Protein AF-L7RLJ6-F1 (afdb_monomer_lite)

Secondary structure (DSSP, 8-state):
-EEEEEEEETTEEEEEEEEEEE---SSSEEEEEEEEEE-TTS-EEEEEEEEEEEEETTEEEEEEEEEEEEE-TTS-EEEEEEEEEEEEEETTT--EEEEEEEEEE-TTS-EEEEEEEEEEEEETTEEEEEEEEEEESTTSSS-EEEEEEEEEEETTEEEEEEE-

Foldseek 3Di:
DWDWDWDADPNWIKTKIKDKDWDDDPAATWIKIKIKIQGSQRKIKIKMKIKGWDADPQFIWIKIKMKIWIAHVVGQIKMKIKIKTKPGQRPVVRFIWMKMWIWTAGSVRWIKIKIKIWGWQDDPPFIKIKIKIWIDIPVDPDIDIKIKIFNGDDPVDTDIDIDD

pLDDT: mean 91.15, std 8.95, range [60.72, 98.62]

Organism: Anopheles gambiae (NCBI:txid7165)

Sequence (164 aa):
FDSKNKVEVFSEKYELNVQSQGNPKPVDGKFNVKVSLLLPTGRQFGGEFQRDASTKDEKRSGKMAASVYDKQPGGKKRSVEWAGELKDMDVKTKFFDAVHNVKYSDLEGKDVVLDVTLKHAPAGSYKSAAGSLKVSGSLLPQVTELSVVVDEYCEHHAKYHVNG

Structure (mmCIF, N/CA/C/O backbone):
data_AF-L7RLJ6-F1
#
_entry.id   AF-L7RLJ6-F1
#
loop_
_atom_site.group_PDB
_atom_site.id
_atom_site.type_symbol
_atom_site.label_atom_id
_atom_site.label_alt_id
_atom_site.label_comp_id
_atom_site.label_asym_id
_atom_site.label_entity_id
_atom_site.label_seq_id
_atom_site.pdbx_PDB_ins_code
_atom_site.Cartn_x
_atom_site.Cartn_y
_atom_site.Cartn_z
_atom_site.occupancy
_atom_site.B_iso_or_equiv
_atom_site.auth_seq_id
_atom_site.auth_comp_id
_atom_site.auth_asym_id
_atom_site.auth_atom_id
_atom_site.pdbx_PDB_model_num
ATOM 1 N N . PHE A 1 1 ? 10.220 10.087 17.814 1.00 65.69 1 PHE A N 1
ATOM 2 C CA . PHE A 1 1 ? 9.312 11.004 18.524 1.00 65.69 1 PHE A CA 1
ATOM 3 C C . PHE A 1 1 ? 8.115 10.192 18.986 1.00 65.69 1 PHE A C 1
ATOM 5 O O . PHE A 1 1 ? 7.600 9.402 18.207 1.00 65.69 1 PHE A O 1
ATOM 12 N N . ASP A 1 2 ? 7.724 10.322 20.247 1.00 66.69 2 ASP A N 1
ATOM 13 C CA . ASP A 1 2 ? 6.543 9.662 20.810 1.00 66.69 2 ASP A CA 1
ATOM 14 C C . ASP A 1 2 ? 5.711 10.747 21.490 1.00 66.69 2 ASP A C 1
ATOM 16 O O . ASP A 1 2 ? 6.251 11.560 22.242 1.00 66.69 2 ASP A O 1
ATOM 20 N N . SER A 1 3 ? 4.421 10.796 21.180 1.00 74.75 3 SER A N 1
ATOM 21 C CA . SER A 1 3 ? 3.477 11.724 21.786 1.00 74.75 3 SER A CA 1
ATOM 22 C C . SER A 1 3 ? 2.247 10.970 22.261 1.00 74.75 3 SER A C 1
ATOM 24 O O . SER A 1 3 ? 1.686 10.137 21.544 1.00 74.75 3 SER A O 1
ATOM 26 N N . LYS A 1 4 ? 1.823 11.303 23.478 1.00 68.75 4 LYS A N 1
ATOM 27 C CA . LYS A 1 4 ? 0.603 10.806 24.108 1.00 68.75 4 LYS A CA 1
ATOM 28 C C . LYS A 1 4 ? -0.209 12.012 24.544 1.00 68.75 4 LYS A C 1
ATOM 30 O O . LYS A 1 4 ? 0.060 12.592 25.593 1.00 68.75 4 LYS A O 1
ATOM 35 N N . ASN A 1 5 ? -1.157 12.420 23.712 1.00 73.56 5 ASN A N 1
ATOM 36 C CA . ASN A 1 5 ? -1.977 13.596 23.959 1.00 73.56 5 ASN A CA 1
ATOM 37 C C . ASN A 1 5 ? -3.363 13.147 24.423 1.00 73.56 5 ASN A C 1
ATOM 39 O O . ASN A 1 5 ? -4.052 12.405 23.722 1.00 73.56 5 ASN A O 1
ATOM 43 N N . LYS A 1 6 ? -3.774 13.603 25.607 1.00 71.00 6 LYS A N 1
ATOM 44 C CA . LYS A 1 6 ? -5.150 13.468 26.091 1.00 71.00 6 LYS A CA 1
ATOM 45 C C . LYS A 1 6 ? -5.825 14.822 25.952 1.00 71.00 6 LYS A C 1
ATOM 47 O O . LYS A 1 6 ? -5.297 15.810 26.454 1.00 71.00 6 LYS A O 1
ATOM 52 N N . VAL A 1 7 ? -6.954 14.866 25.256 1.00 73.94 7 VAL A N 1
ATOM 53 C CA . VAL A 1 7 ? -7.732 16.092 25.053 1.00 73.94 7 VAL A CA 1
ATOM 54 C C . VAL A 1 7 ? -9.114 15.870 25.649 1.00 73.94 7 VAL A C 1
ATOM 56 O O . VAL A 1 7 ? -9.752 14.855 25.374 1.00 73.94 7 VAL A O 1
ATOM 59 N N . GLU A 1 8 ? -9.558 16.805 26.486 1.00 60.81 8 GLU A N 1
ATOM 60 C CA . GLU A 1 8 ? -10.894 16.796 27.079 1.00 60.81 8 GLU A CA 1
ATOM 61 C C . GLU A 1 8 ? -11.730 17.915 26.453 1.00 60.81 8 GLU A C 1
ATOM 63 O O . GLU A 1 8 ? -11.335 19.080 26.483 1.00 60.81 8 GLU A O 1
ATOM 68 N N . VAL A 1 9 ? -12.867 17.559 25.854 1.00 62.78 9 VAL A N 1
ATOM 69 C CA . VAL A 1 9 ? -13.813 18.501 25.236 1.00 62.78 9 VAL A CA 1
ATOM 70 C C . VAL A 1 9 ? -15.198 18.175 25.785 1.00 62.78 9 VAL A C 1
ATOM 72 O O . VAL A 1 9 ? -15.647 17.045 25.649 1.00 62.78 9 VAL A O 1
ATOM 75 N N . PHE A 1 10 ? -15.865 19.127 26.446 1.00 60.72 10 PHE A N 1
ATOM 76 C CA . PHE A 1 10 ? -17.187 18.924 27.071 1.00 60.72 10 PHE A CA 1
ATOM 77 C C . PHE A 1 10 ? -17.278 17.683 27.994 1.00 60.72 10 PHE A C 1
ATOM 79 O O . PHE A 1 10 ? -18.251 16.939 27.942 1.00 60.72 10 PHE A O 1
ATOM 86 N N . SER A 1 11 ? -16.256 17.452 28.832 1.00 70.44 11 SER A N 1
ATOM 87 C CA . SER A 1 11 ? -16.126 16.285 29.735 1.00 70.44 11 SER A CA 1
ATOM 88 C C . SER A 1 11 ? -15.918 14.925 29.052 1.00 70.44 11 SER A C 1
ATOM 90 O O . SER A 1 11 ? -15.799 13.899 29.726 1.00 70.44 11 SER A O 1
ATOM 92 N N . GLU A 1 12 ? -15.808 14.898 27.724 1.00 73.25 12 GLU A N 1
ATOM 93 C CA . GLU A 1 12 ? -15.449 13.711 26.960 1.00 73.25 12 GLU A CA 1
ATOM 94 C C . GLU A 1 12 ? -13.932 13.614 26.761 1.00 73.25 12 GLU A C 1
ATOM 96 O O . GLU A 1 12 ? -13.275 14.583 26.374 1.00 73.25 12 GLU A O 1
ATOM 101 N N . LYS A 1 13 ? -13.367 12.424 27.006 1.00 79.56 13 LYS A N 1
ATOM 102 C CA . LYS A 1 13 ? -11.922 12.165 26.931 1.00 79.56 13 LYS A CA 1
ATOM 103 C C . LYS A 1 13 ? -11.544 11.500 25.613 1.00 79.56 13 LYS A C 1
ATOM 105 O O . LYS A 1 13 ? -11.976 10.386 25.327 1.00 79.56 13 LYS A O 1
ATOM 110 N N . TYR A 1 14 ? -10.675 12.165 24.866 1.00 84.06 14 TYR A N 1
ATOM 111 C CA . TYR A 1 14 ? -10.084 11.678 23.627 1.00 84.06 14 TYR A CA 1
ATOM 112 C C . TYR A 1 14 ? -8.607 11.365 23.870 1.00 84.06 14 TYR A C 1
ATOM 114 O O . TYR A 1 14 ? -7.892 12.166 24.480 1.00 84.06 14 TYR A O 1
ATOM 122 N N . GLU A 1 15 ? -8.128 10.221 23.378 1.00 86.62 15 GLU A N 1
ATOM 123 C CA . GLU A 1 15 ? -6.701 9.878 23.438 1.00 86.62 15 GLU A CA 1
ATOM 124 C C . GLU A 1 15 ? -6.123 9.788 22.027 1.00 86.62 15 GLU A C 1
ATOM 126 O O . GLU A 1 15 ? -6.496 8.911 21.248 1.00 86.62 15 GLU A O 1
ATOM 131 N N . LEU A 1 16 ? -5.206 10.701 21.704 1.00 89.19 16 LEU A N 1
ATOM 132 C CA . LEU A 1 16 ? -4.472 10.735 20.445 1.00 89.19 16 LEU A CA 1
ATOM 133 C C . LEU A 1 16 ? -3.005 10.397 20.713 1.00 89.19 16 LEU A C 1
ATOM 135 O O . LEU A 1 16 ? -2.297 11.151 21.383 1.00 89.19 16 LEU A O 1
ATOM 139 N N . ASN A 1 17 ? -2.531 9.295 20.138 1.00 85.62 17 ASN A N 1
ATOM 140 C CA . ASN A 1 17 ? -1.123 8.914 20.206 1.00 85.62 17 ASN A CA 1
ATOM 141 C C . ASN A 1 17 ? -0.506 8.929 18.812 1.00 85.62 17 ASN A C 1
ATOM 143 O O . ASN A 1 17 ? -1.055 8.331 17.882 1.00 85.62 17 ASN A O 1
ATOM 147 N N . VAL A 1 18 ? 0.650 9.576 18.691 1.00 88.94 18 VAL A N 1
ATOM 148 C CA . VAL A 1 18 ? 1.454 9.593 17.466 1.00 88.94 18 VAL A CA 1
ATOM 149 C C . VAL A 1 18 ? 2.865 9.152 17.814 1.00 88.94 18 VAL A C 1
ATOM 151 O O . VAL A 1 18 ? 3.526 9.777 18.644 1.00 88.94 18 VAL A O 1
ATOM 154 N N . GLN A 1 19 ? 3.325 8.094 17.156 1.00 89.19 19 GLN A N 1
ATOM 155 C CA . GLN A 1 19 ? 4.679 7.566 17.271 1.00 89.19 19 GLN A CA 1
ATOM 156 C C . GLN A 1 19 ? 5.362 7.652 15.916 1.00 89.19 19 GLN A C 1
ATOM 158 O O . GLN A 1 19 ? 4.790 7.266 14.901 1.00 89.19 19 GLN A O 1
ATOM 163 N N . SER A 1 20 ? 6.595 8.141 15.891 1.00 87.56 20 SER A N 1
ATOM 164 C CA . SER A 1 20 ? 7.413 8.154 14.686 1.00 87.56 20 SER A CA 1
ATOM 165 C C . SER A 1 20 ? 8.858 7.775 14.976 1.00 87.56 20 SER A C 1
ATOM 167 O O . SER A 1 20 ? 9.449 8.163 15.991 1.00 87.56 20 SER A O 1
ATOM 169 N N . GLN A 1 21 ? 9.443 7.015 14.059 1.00 89.12 21 GLN A N 1
ATOM 170 C CA . GLN A 1 21 ? 10.826 6.563 14.123 1.00 89.12 21 GLN A CA 1
ATOM 171 C C . GLN A 1 21 ? 11.441 6.584 12.726 1.00 89.12 21 GLN A C 1
ATOM 173 O O . GLN A 1 21 ? 10.762 6.340 11.730 1.00 89.12 21 GLN A O 1
ATOM 178 N N . GLY A 1 22 ? 12.745 6.835 12.660 1.00 85.06 22 GLY A N 1
ATOM 179 C CA . GLY A 1 22 ? 13.527 6.728 11.436 1.00 85.06 22 GLY A CA 1
ATOM 180 C C . GLY A 1 22 ? 14.289 8.002 11.114 1.00 85.06 22 GLY A C 1
ATOM 181 O O . GLY A 1 22 ? 14.377 8.919 11.929 1.00 85.06 22 GLY A O 1
ATOM 182 N N . ASN A 1 23 ? 14.850 8.030 9.912 1.00 80.31 23 ASN A N 1
ATOM 183 C CA . ASN A 1 23 ? 15.605 9.153 9.379 1.00 80.31 23 ASN A CA 1
ATOM 184 C C . ASN A 1 23 ? 14.968 9.567 8.045 1.00 80.31 23 ASN A C 1
ATOM 186 O O . ASN A 1 23 ? 15.413 9.104 6.987 1.00 80.31 23 ASN A O 1
ATOM 190 N N . PRO A 1 24 ? 13.874 10.348 8.082 1.00 75.25 24 PRO A N 1
ATOM 191 C CA . PRO A 1 24 ? 13.189 10.760 6.872 1.00 75.25 24 PRO A CA 1
ATOM 192 C C . PRO A 1 24 ? 14.092 11.715 6.087 1.00 75.25 24 PRO A C 1
ATOM 194 O O . PRO A 1 24 ? 14.351 12.833 6.526 1.00 75.25 24 PRO A O 1
ATOM 197 N N . LYS A 1 25 ? 14.555 11.295 4.906 1.00 82.62 25 LYS A N 1
ATOM 198 C CA . LYS A 1 25 ? 15.034 12.231 3.884 1.00 82.62 25 LYS A CA 1
ATOM 199 C C . LYS A 1 25 ? 13.923 12.402 2.839 1.00 82.62 25 LYS A C 1
ATOM 201 O O . LYS A 1 25 ? 13.078 11.516 2.684 1.00 82.62 25 LYS A O 1
ATOM 206 N N . PRO A 1 26 ? 13.879 13.528 2.105 1.00 77.00 26 PRO A N 1
ATOM 207 C CA . PRO A 1 26 ? 12.826 13.756 1.114 1.00 77.00 26 PRO A CA 1
ATOM 208 C C . PRO A 1 26 ? 12.729 12.613 0.082 1.00 77.00 26 PRO A C 1
ATOM 210 O O . PRO A 1 26 ? 11.654 12.054 -0.156 1.00 77.00 26 PRO A O 1
ATOM 213 N N . VAL A 1 27 ? 13.874 12.184 -0.460 1.00 79.06 27 VAL A N 1
ATOM 214 C CA . VAL A 1 27 ? 13.956 11.177 -1.538 1.00 79.06 27 VAL A CA 1
ATOM 215 C C . VAL A 1 27 ? 14.299 9.771 -1.030 1.00 79.06 27 VAL A C 1
ATOM 217 O O . VAL A 1 27 ? 13.683 8.798 -1.474 1.00 79.06 27 VAL A O 1
ATOM 220 N N . ASP A 1 28 ? 15.170 9.672 -0.029 1.00 88.25 28 ASP A N 1
ATOM 221 C CA . ASP A 1 28 ? 15.660 8.404 0.523 1.00 88.25 28 ASP A CA 1
ATOM 222 C C . ASP A 1 28 ? 15.304 8.236 2.005 1.00 88.25 28 ASP A C 1
ATOM 224 O O . ASP A 1 28 ? 14.827 9.149 2.676 1.00 88.25 28 ASP A O 1
ATOM 228 N N . GLY A 1 29 ? 15.603 7.062 2.544 1.00 89.06 29 GLY A N 1
ATOM 229 C CA . GLY A 1 29 ? 15.587 6.798 3.970 1.00 89.06 29 GLY A CA 1
ATOM 230 C C . GLY A 1 29 ? 14.433 5.921 4.416 1.00 89.06 29 GLY A C 1
ATOM 231 O O . GLY A 1 29 ? 13.537 5.552 3.652 1.00 89.06 29 GLY A O 1
ATOM 232 N N . LYS A 1 30 ? 14.505 5.583 5.702 1.00 93.06 30 LYS A N 1
ATOM 233 C CA . LYS A 1 30 ? 13.541 4.730 6.382 1.00 93.06 30 LYS A CA 1
ATOM 234 C C . LYS A 1 30 ? 12.758 5.557 7.372 1.00 93.06 30 LYS A C 1
ATOM 236 O O . LYS A 1 30 ? 13.365 6.263 8.182 1.00 93.06 30 LYS A O 1
ATOM 241 N N . PHE A 1 31 ? 11.440 5.451 7.337 1.00 93.00 31 PHE A N 1
ATOM 242 C CA . PHE A 1 31 ? 10.602 6.034 8.368 1.00 93.00 31 PHE A CA 1
ATOM 243 C C . PHE A 1 31 ? 9.359 5.192 8.628 1.00 93.00 31 PHE A C 1
ATOM 245 O O . PHE A 1 31 ? 8.817 4.556 7.727 1.00 93.00 31 PHE A O 1
ATOM 252 N N . ASN A 1 32 ? 8.924 5.203 9.881 1.00 94.00 32 ASN A N 1
ATOM 253 C CA . ASN A 1 32 ? 7.706 4.578 10.365 1.00 94.00 32 ASN A CA 1
ATOM 254 C C . ASN A 1 32 ? 6.911 5.632 11.145 1.00 94.00 32 ASN A C 1
ATOM 256 O O . ASN A 1 32 ? 7.490 6.373 11.945 1.00 94.00 32 ASN A O 1
ATOM 260 N N . VAL A 1 33 ? 5.607 5.711 10.893 1.00 94.06 33 VAL A N 1
ATOM 261 C CA . VAL A 1 33 ? 4.660 6.546 11.632 1.00 94.06 33 VAL A CA 1
ATOM 262 C C . VAL A 1 33 ? 3.463 5.696 12.027 1.00 94.06 33 VAL A C 1
ATOM 264 O O . VAL A 1 33 ? 2.858 5.052 11.178 1.00 94.06 33 VAL A O 1
ATOM 267 N N . LYS A 1 34 ? 3.080 5.748 13.300 1.00 95.44 34 LYS A N 1
ATOM 268 C CA . LYS A 1 34 ? 1.855 5.156 13.840 1.00 95.44 34 LYS A CA 1
ATOM 269 C C . LYS A 1 34 ? 0.989 6.247 14.442 1.00 95.44 34 LYS A C 1
ATOM 271 O O . LYS A 1 34 ? 1.482 7.093 15.187 1.00 95.44 34 LYS A O 1
ATOM 276 N N . VAL A 1 35 ? -0.303 6.201 14.151 1.00 94.19 35 VAL A N 1
ATOM 277 C CA . VAL A 1 35 ? -1.312 7.100 14.715 1.00 94.19 35 VAL A CA 1
ATOM 278 C C . VAL A 1 35 ? -2.425 6.256 15.315 1.00 94.19 35 VAL A C 1
ATOM 280 O O . VAL A 1 35 ? -2.849 5.265 14.724 1.00 94.19 35 VAL A O 1
ATOM 283 N N . SER A 1 36 ? -2.913 6.642 16.488 1.00 94.44 36 SER A N 1
ATOM 284 C CA . SER A 1 36 ? -4.100 6.039 17.092 1.00 94.44 36 SER A CA 1
ATOM 285 C C . SER A 1 36 ? -4.961 7.095 17.766 1.00 94.44 36 SER A C 1
ATOM 287 O O . SER A 1 36 ? -4.434 7.987 18.427 1.00 94.44 36 SER A O 1
ATOM 289 N N . LEU A 1 37 ? -6.272 6.971 17.593 1.00 93.94 37 LEU A N 1
ATOM 290 C CA . LEU A 1 37 ? -7.297 7.803 18.204 1.00 93.94 37 LEU A CA 1
ATOM 291 C C . LEU A 1 37 ? -8.292 6.892 18.924 1.00 93.94 37 LEU A C 1
ATOM 293 O O . LEU A 1 37 ? -8.927 6.050 18.288 1.00 93.94 37 LEU A O 1
ATOM 297 N N . LEU A 1 38 ? -8.446 7.074 20.231 1.00 94.56 38 LEU A N 1
ATOM 298 C CA . LEU A 1 38 ? -9.494 6.448 21.030 1.00 94.56 38 LEU A CA 1
ATOM 299 C C . LEU A 1 38 ? -10.588 7.477 21.317 1.00 94.56 38 LEU A C 1
ATOM 301 O O . LEU A 1 38 ? -10.312 8.541 21.876 1.00 94.56 38 LEU A O 1
ATOM 305 N N . LEU A 1 39 ? -11.818 7.146 20.924 1.00 93.25 39 LEU A N 1
ATOM 306 C CA . LEU A 1 39 ? -13.001 7.946 21.215 1.00 93.25 39 LEU A CA 1
ATOM 307 C C . LEU A 1 39 ? -13.596 7.584 22.588 1.00 93.25 39 LEU A C 1
ATOM 309 O O . LEU A 1 39 ? -13.478 6.430 23.012 1.00 93.25 39 LEU A O 1
ATOM 313 N N . PRO A 1 40 ? -14.344 8.506 23.223 1.00 90.06 40 PRO A N 1
ATOM 314 C CA . PRO A 1 40 ? -15.071 8.251 24.473 1.00 90.06 40 PRO A CA 1
ATOM 315 C C . PRO A 1 40 ? -16.014 7.042 24.407 1.00 90.06 40 PRO A C 1
ATOM 317 O O . PRO A 1 40 ? -16.239 6.358 25.400 1.00 90.06 40 PRO A O 1
ATOM 320 N N . THR A 1 41 ? -16.536 6.742 23.215 1.00 92.44 41 THR A N 1
ATOM 321 C CA . THR A 1 41 ? -17.418 5.596 22.954 1.00 92.44 41 THR A CA 1
ATOM 322 C C . THR A 1 41 ? -16.709 4.239 23.029 1.00 92.44 41 THR A C 1
ATOM 324 O O . THR A 1 41 ? -17.359 3.204 22.907 1.00 92.44 41 THR A O 1
ATOM 327 N N . GLY A 1 42 ? -15.379 4.215 23.176 1.00 92.31 42 GLY A N 1
ATOM 328 C CA . GLY A 1 42 ? -14.554 3.007 23.103 1.00 92.31 42 GLY A CA 1
ATOM 329 C C . GLY A 1 42 ? -14.199 2.581 21.674 1.00 92.31 42 GLY A C 1
ATOM 330 O O . GLY A 1 42 ? -13.486 1.596 21.484 1.00 92.31 42 GLY A O 1
ATOM 331 N N . ARG A 1 43 ? -14.670 3.317 20.657 1.00 96.56 43 ARG A N 1
ATOM 332 C CA . ARG A 1 43 ? -14.270 3.123 19.259 1.00 96.56 43 ARG A CA 1
ATOM 333 C C . ARG A 1 43 ? -12.842 3.623 19.056 1.00 96.56 43 ARG A C 1
ATOM 335 O O . ARG A 1 43 ? -12.490 4.701 19.529 1.00 96.56 43 ARG A O 1
ATOM 342 N N . GLN A 1 44 ? -12.037 2.865 18.323 1.00 97.00 44 GLN A N 1
ATOM 343 C CA . GLN A 1 44 ? -10.633 3.177 18.086 1.00 97.00 44 GLN A CA 1
ATOM 344 C C . GLN A 1 44 ? -10.338 3.242 16.590 1.00 97.00 44 GLN A C 1
ATOM 346 O O . GLN A 1 44 ? -10.643 2.314 15.844 1.00 97.00 44 GLN A O 1
ATOM 351 N N . PHE A 1 45 ? -9.673 4.309 16.171 1.00 97.56 45 PHE A N 1
ATOM 352 C CA . PHE A 1 45 ? -9.087 4.433 14.845 1.00 97.56 45 PHE A CA 1
ATOM 353 C C . PHE A 1 45 ? -7.578 4.372 14.957 1.00 97.56 45 PHE A C 1
ATOM 355 O O . PHE A 1 45 ? -6.990 4.799 15.952 1.00 97.56 45 PHE A O 1
ATOM 362 N N . GLY A 1 46 ? -6.929 3.897 13.911 1.00 97.31 46 GLY A N 1
ATOM 363 C CA . GLY A 1 46 ? -5.498 4.067 13.818 1.00 97.31 46 GLY A CA 1
ATOM 364 C C . GLY A 1 46 ? -4.969 3.715 12.457 1.00 97.31 46 GLY A C 1
ATOM 365 O O . GLY A 1 46 ? -5.690 3.233 11.586 1.00 97.31 46 GLY A O 1
ATOM 366 N N . GLY A 1 47 ? -3.687 3.970 12.297 1.00 97.75 47 GLY A N 1
ATOM 367 C CA . GLY A 1 47 ? -2.976 3.613 11.099 1.00 97.75 47 GLY A CA 1
ATOM 368 C C . GLY A 1 47 ? -1.485 3.571 11.330 1.00 97.75 47 GLY A C 1
ATOM 369 O O . GLY A 1 47 ? -0.960 4.116 12.302 1.00 97.75 47 GLY A O 1
ATOM 370 N N . GLU A 1 48 ? -0.818 2.894 10.418 1.00 97.81 48 GLU A N 1
ATOM 371 C CA . GLU A 1 48 ? 0.623 2.781 10.375 1.00 97.81 48 GLU A CA 1
ATOM 372 C C . GLU A 1 48 ? 1.080 3.027 8.949 1.00 97.81 48 GLU A C 1
ATOM 374 O O . GLU A 1 48 ? 0.476 2.527 8.007 1.00 97.81 48 GLU A O 1
ATOM 379 N N . PHE A 1 49 ? 2.151 3.785 8.795 1.00 96.81 49 PHE A N 1
ATOM 380 C CA . PHE A 1 49 ? 2.827 3.985 7.533 1.00 96.81 49 PHE A CA 1
ATOM 381 C C . PHE A 1 49 ? 4.305 3.664 7.712 1.00 96.81 49 PHE A C 1
ATOM 383 O O . PHE A 1 49 ? 4.944 4.138 8.650 1.00 96.81 49 PHE A O 1
ATOM 390 N N . GLN A 1 50 ? 4.858 2.893 6.787 1.00 96.56 50 GLN A N 1
ATOM 391 C CA . GLN A 1 50 ? 6.267 2.553 6.705 1.00 96.56 50 GLN A CA 1
ATOM 392 C C . GLN A 1 50 ? 6.782 2.849 5.303 1.00 96.56 50 GLN A C 1
ATOM 394 O O . GLN A 1 50 ? 6.129 2.543 4.308 1.00 96.56 50 GLN A O 1
ATOM 399 N N . ARG A 1 51 ? 7.990 3.396 5.221 1.00 95.00 51 ARG A N 1
ATOM 400 C CA . ARG A 1 51 ? 8.737 3.546 3.974 1.00 95.00 51 ARG A CA 1
ATOM 401 C C . ARG A 1 51 ? 10.190 3.191 4.208 1.00 95.00 51 ARG A C 1
ATOM 403 O O . ARG A 1 51 ? 10.770 3.600 5.208 1.00 95.00 51 ARG A O 1
ATOM 410 N N . ASP A 1 52 ? 10.771 2.519 3.230 1.00 95.56 52 ASP A N 1
ATOM 411 C CA . ASP A 1 52 ? 12.200 2.301 3.054 1.00 95.56 52 ASP A CA 1
ATOM 412 C C . ASP A 1 52 ? 12.529 2.608 1.592 1.00 95.56 52 ASP A C 1
ATOM 414 O O . ASP A 1 52 ? 12.038 1.925 0.699 1.00 95.56 52 ASP A O 1
ATOM 418 N N . ALA A 1 53 ? 13.271 3.679 1.324 1.00 94.75 53 ALA A N 1
ATOM 419 C CA . ALA A 1 53 ? 13.622 4.082 -0.035 1.00 94.75 53 ALA A CA 1
ATOM 420 C C . ALA A 1 53 ? 15.117 4.361 -0.161 1.00 94.75 53 ALA A C 1
ATOM 422 O O . ALA A 1 53 ? 15.737 4.925 0.745 1.00 94.75 53 ALA A O 1
ATOM 423 N N . SER A 1 54 ? 15.679 4.014 -1.310 1.00 94.19 54 SER A N 1
ATOM 424 C CA . SER A 1 54 ? 17.072 4.270 -1.639 1.00 94.19 54 SER A CA 1
ATOM 425 C C . SER A 1 54 ? 17.237 4.629 -3.108 1.00 94.19 54 SER A C 1
ATOM 427 O O . SER A 1 54 ? 16.483 4.184 -3.977 1.00 94.19 54 SER A O 1
ATOM 429 N N . THR A 1 55 ? 18.266 5.423 -3.371 1.00 93.81 55 THR A N 1
ATOM 430 C CA . THR A 1 55 ? 18.707 5.766 -4.716 1.00 93.81 55 THR A CA 1
ATOM 431 C C . THR A 1 55 ? 20.143 5.286 -4.889 1.00 93.81 55 THR A C 1
ATOM 433 O O . THR A 1 55 ? 21.004 5.581 -4.057 1.00 93.81 55 THR A O 1
ATOM 436 N N . LYS A 1 56 ? 20.410 4.532 -5.955 1.00 92.50 56 LYS A N 1
ATOM 437 C CA . LYS A 1 56 ? 21.746 4.053 -6.323 1.00 92.50 56 LYS A CA 1
ATOM 438 C C . LYS A 1 56 ? 21.888 4.100 -7.841 1.00 92.50 56 LYS A C 1
ATOM 440 O O . LYS A 1 56 ? 20.983 3.667 -8.540 1.00 92.50 56 LYS A O 1
ATOM 445 N N . ASP A 1 57 ? 23.005 4.626 -8.338 1.00 90.88 57 ASP A N 1
ATOM 446 C CA . ASP A 1 57 ? 23.304 4.697 -9.777 1.00 90.88 57 ASP A CA 1
ATOM 447 C C . ASP A 1 57 ? 22.165 5.351 -10.593 1.00 90.88 57 ASP A C 1
ATOM 449 O O . ASP A 1 57 ? 21.738 4.832 -11.619 1.00 90.88 57 ASP A O 1
ATOM 453 N N . GLU A 1 58 ? 21.624 6.469 -10.086 1.00 88.25 58 GLU A N 1
ATOM 454 C CA . GLU A 1 58 ? 20.453 7.195 -10.626 1.00 88.25 58 GLU A CA 1
ATOM 455 C C . GLU A 1 58 ? 19.126 6.407 -10.656 1.00 88.25 58 GLU A C 1
ATOM 457 O O . GLU A 1 58 ? 18.110 6.926 -11.123 1.00 88.25 58 GLU A O 1
ATOM 462 N N . LYS A 1 59 ? 19.097 5.189 -10.108 1.00 93.69 59 LYS A N 1
ATOM 463 C CA . LYS A 1 59 ? 17.902 4.350 -10.014 1.00 93.69 59 LYS A CA 1
ATOM 464 C C . LYS A 1 59 ? 17.336 4.347 -8.608 1.00 93.69 59 LYS A C 1
ATOM 466 O O . LYS A 1 59 ? 18.072 4.296 -7.621 1.00 93.69 59 LYS A O 1
ATOM 471 N N . ARG A 1 60 ? 16.010 4.381 -8.516 1.00 94.19 60 ARG A N 1
ATOM 472 C CA . ARG A 1 60 ? 15.284 4.421 -7.249 1.00 94.19 60 ARG A CA 1
ATOM 473 C C . ARG A 1 60 ? 14.616 3.087 -6.952 1.00 94.19 60 ARG A C 1
ATOM 475 O O . ARG A 1 60 ? 13.867 2.565 -7.772 1.00 94.19 60 ARG A O 1
ATOM 482 N N . SER A 1 61 ? 14.818 2.606 -5.734 1.00 96.56 61 SER A N 1
ATOM 483 C CA . SER A 1 61 ? 14.190 1.398 -5.209 1.00 96.56 61 SER A CA 1
ATOM 484 C C . SER A 1 61 ? 13.556 1.690 -3.856 1.00 96.56 61 SER A C 1
ATOM 486 O O . SER A 1 61 ? 13.968 2.600 -3.131 1.00 96.56 61 SER A O 1
ATOM 488 N N . GLY A 1 62 ? 12.527 0.938 -3.493 1.00 96.38 62 GLY A N 1
ATOM 489 C CA . GLY A 1 62 ? 11.936 1.088 -2.177 1.00 96.38 62 GLY A CA 1
ATOM 490 C C . GLY A 1 62 ? 10.744 0.197 -1.909 1.00 96.38 62 GLY A C 1
ATOM 491 O O . GLY A 1 62 ? 10.141 -0.374 -2.812 1.00 96.38 62 GLY A O 1
ATOM 492 N N . LYS A 1 63 ? 10.408 0.115 -0.627 1.00 97.62 63 LYS A N 1
ATOM 493 C CA . LYS A 1 63 ? 9.223 -0.549 -0.106 1.00 97.62 63 LYS A CA 1
ATOM 494 C C . LYS A 1 63 ? 8.417 0.445 0.707 1.00 97.62 63 LYS A C 1
ATOM 496 O O . LYS A 1 63 ? 8.971 1.261 1.445 1.00 97.62 63 LYS A O 1
ATOM 501 N N . MET A 1 64 ? 7.108 0.379 0.569 1.00 97.19 64 MET A N 1
ATOM 502 C CA . MET A 1 64 ? 6.173 1.150 1.368 1.00 97.19 64 MET A CA 1
ATOM 503 C C . MET A 1 64 ? 5.069 0.231 1.860 1.00 97.19 64 MET A C 1
ATOM 505 O O . MET A 1 64 ? 4.669 -0.695 1.163 1.00 97.19 64 MET A O 1
ATOM 509 N N . ALA A 1 65 ? 4.580 0.491 3.061 1.00 98.19 65 ALA A N 1
A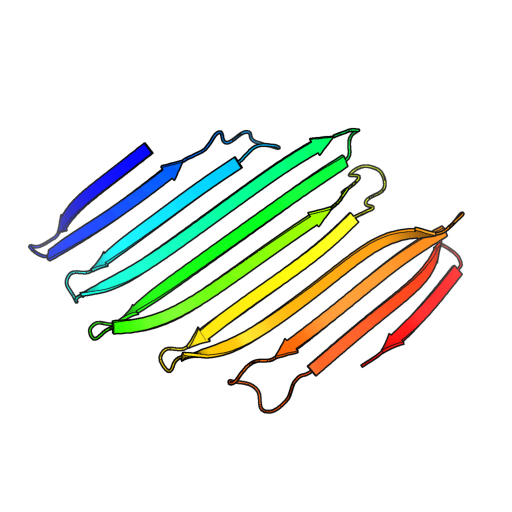TOM 510 C CA . ALA A 1 65 ? 3.411 -0.174 3.599 1.00 98.19 65 ALA A CA 1
ATOM 511 C C . ALA A 1 65 ? 2.560 0.850 4.340 1.00 98.19 65 ALA A C 1
ATOM 513 O O . ALA A 1 65 ? 3.087 1.705 5.048 1.00 98.19 65 ALA A O 1
ATOM 514 N N . ALA A 1 66 ? 1.249 0.772 4.184 1.00 98.25 66 ALA A N 1
ATOM 515 C CA . ALA A 1 66 ? 0.302 1.582 4.922 1.00 98.25 66 ALA A CA 1
ATOM 516 C C . ALA A 1 66 ? -0.833 0.696 5.420 1.00 98.25 66 ALA A C 1
ATOM 518 O O . ALA A 1 66 ? -1.279 -0.207 4.723 1.00 98.25 66 ALA A O 1
ATOM 519 N N . SER A 1 67 ? -1.330 0.963 6.615 1.00 98.38 67 SER A N 1
ATOM 520 C CA . SER A 1 67 ? -2.540 0.340 7.124 1.00 98.38 67 SER A CA 1
ATOM 521 C C . SER A 1 67 ? -3.380 1.372 7.845 1.00 98.38 67 SER A C 1
ATOM 523 O O . SER A 1 67 ? -2.852 2.279 8.486 1.00 98.38 67 SER A O 1
ATOM 525 N N . VAL A 1 68 ? -4.693 1.232 7.744 1.00 98.50 68 VAL A N 1
ATOM 526 C CA . VAL A 1 68 ? -5.662 1.975 8.542 1.00 98.50 68 VAL A CA 1
ATOM 527 C C . VAL A 1 68 ? -6.706 1.012 9.067 1.00 98.50 68 VAL A C 1
ATOM 529 O O . VAL A 1 68 ? -7.030 0.009 8.429 1.00 98.50 68 VAL A O 1
ATOM 532 N N . TYR A 1 69 ? -7.242 1.304 10.242 1.00 98.38 69 TYR A N 1
ATOM 533 C CA . TYR A 1 69 ? -8.285 0.494 10.838 1.00 98.38 69 TYR A CA 1
ATOM 534 C C . TYR A 1 69 ? -9.307 1.321 11.601 1.00 98.38 69 TYR A C 1
ATOM 536 O O . TYR A 1 69 ? -9.039 2.418 12.091 1.00 98.38 69 TYR A O 1
ATOM 544 N N . ASP A 1 70 ? -10.477 0.712 11.738 1.00 98.00 70 ASP A N 1
ATOM 545 C CA . ASP A 1 70 ? -11.594 1.178 12.542 1.00 98.00 70 ASP A CA 1
ATOM 546 C C . ASP A 1 70 ? -12.092 0.000 13.381 1.00 98.00 70 ASP A C 1
ATOM 548 O O . ASP A 1 70 ? -12.600 -0.996 12.855 1.00 98.00 70 ASP A O 1
ATOM 552 N N . LYS A 1 71 ? -11.881 0.100 14.690 1.00 98.00 71 LYS A N 1
ATOM 553 C CA . LYS A 1 71 ? -12.236 -0.907 15.682 1.00 98.00 71 LYS A CA 1
ATOM 554 C C . LYS A 1 71 ? -13.431 -0.412 16.485 1.00 98.00 71 LYS A C 1
ATOM 556 O O . LYS A 1 71 ? -13.356 0.602 17.177 1.00 98.00 71 LYS A O 1
ATOM 561 N N . GLN A 1 72 ? -14.529 -1.149 16.395 1.00 97.44 72 GLN A N 1
ATOM 562 C CA . GLN A 1 72 ? -15.773 -0.861 17.091 1.00 97.44 72 GLN A CA 1
ATOM 563 C C . GLN A 1 72 ? -15.663 -1.167 18.592 1.00 97.44 72 GLN A C 1
ATOM 565 O O . GLN A 1 72 ? -14.874 -2.036 18.995 1.00 97.44 72 GLN A O 1
ATOM 570 N N . PRO A 1 73 ? -16.502 -0.525 19.421 1.00 92.94 73 PRO A N 1
ATOM 571 C CA . PRO A 1 73 ? -16.754 -0.994 20.778 1.00 92.94 73 PRO A CA 1
ATOM 572 C C . PRO A 1 73 ? -17.194 -2.467 20.722 1.00 92.94 73 PRO A C 1
ATOM 574 O O . PRO A 1 73 ? -18.039 -2.836 19.909 1.00 92.94 73 PRO A O 1
ATOM 577 N N . GLY A 1 74 ? -16.570 -3.339 21.515 1.00 90.75 74 GLY A N 1
ATOM 578 C CA . GLY A 1 74 ? -16.777 -4.796 21.431 1.00 90.75 74 GLY A CA 1
ATOM 579 C C . GLY A 1 74 ? -15.764 -5.549 20.558 1.00 90.75 74 GLY A C 1
ATOM 580 O O . GLY A 1 74 ? -15.811 -6.771 20.477 1.00 90.75 74 GLY A O 1
ATOM 581 N N . GLY A 1 75 ? -14.803 -4.852 19.944 1.00 91.69 75 GLY A N 1
ATOM 582 C CA . GLY A 1 75 ? -13.577 -5.461 19.420 1.00 91.69 75 GLY A CA 1
ATOM 583 C C . GLY A 1 75 ? -13.582 -5.832 17.939 1.00 91.69 75 GLY A C 1
ATOM 584 O O . GLY A 1 75 ? -12.498 -6.053 17.397 1.00 91.69 75 GLY A O 1
ATOM 585 N N . LYS A 1 76 ? -14.744 -5.828 17.266 1.00 96.88 76 LYS A N 1
ATOM 586 C CA . LYS A 1 76 ? -14.822 -5.994 15.804 1.00 96.88 76 LYS A CA 1
ATOM 587 C C . LYS A 1 76 ? -14.005 -4.908 15.108 1.00 96.88 76 LYS A C 1
ATOM 589 O O . LYS A 1 76 ? -14.089 -3.738 15.477 1.00 96.88 76 LYS A O 1
ATOM 594 N N . LYS A 1 77 ? -13.224 -5.284 14.101 1.00 97.44 77 LYS A N 1
ATOM 595 C CA . LYS A 1 77 ? -12.274 -4.399 13.420 1.00 97.44 77 LYS A CA 1
ATOM 596 C C . LYS A 1 77 ? -12.407 -4.585 11.920 1.00 97.44 77 LYS A C 1
ATOM 598 O O . LYS A 1 77 ? -12.421 -5.716 11.466 1.00 97.44 77 LYS A O 1
ATOM 603 N N . ARG A 1 78 ? -12.440 -3.477 11.185 1.00 98.31 78 ARG A N 1
ATOM 604 C CA . ARG A 1 78 ? -12.219 -3.447 9.735 1.00 98.31 78 ARG A CA 1
ATOM 605 C C . ARG A 1 78 ? -10.912 -2.727 9.431 1.00 98.31 78 ARG A C 1
ATOM 607 O O . ARG A 1 78 ? -10.524 -1.829 10.188 1.00 98.31 78 ARG A O 1
ATOM 614 N N . SER A 1 79 ? -10.244 -3.097 8.349 1.00 98.56 79 SER A N 1
ATOM 615 C CA . SER A 1 79 ? -8.971 -2.493 7.947 1.00 98.56 79 SER A CA 1
ATOM 616 C C . SER A 1 79 ? -8.813 -2.395 6.439 1.00 98.56 79 SER A C 1
ATOM 618 O O . SER A 1 79 ? -9.430 -3.135 5.676 1.00 98.56 79 SER A O 1
ATOM 620 N N . VAL A 1 80 ? -7.966 -1.455 6.033 1.00 98.62 80 VAL A N 1
ATOM 621 C CA . VAL A 1 80 ? -7.361 -1.411 4.705 1.00 98.62 80 VAL A CA 1
ATOM 622 C C . VAL A 1 80 ? -5.856 -1.433 4.905 1.00 98.62 80 VAL A C 1
ATOM 624 O O . VAL A 1 80 ? -5.324 -0.661 5.701 1.00 98.62 80 VAL A O 1
ATOM 627 N N . GLU A 1 81 ? -5.183 -2.317 4.190 1.00 98.62 81 GLU A N 1
ATOM 628 C CA . GLU A 1 81 ? -3.739 -2.497 4.187 1.00 98.62 81 GLU A CA 1
ATOM 629 C C . GLU A 1 81 ? -3.251 -2.366 2.747 1.00 98.62 81 GLU A C 1
ATOM 631 O O . GLU A 1 81 ? -3.894 -2.843 1.818 1.00 98.62 81 GLU A O 1
ATOM 636 N N . TRP A 1 82 ? -2.129 -1.690 2.555 1.00 98.62 82 TRP A N 1
ATOM 637 C CA . TRP A 1 82 ? -1.459 -1.540 1.275 1.00 98.62 82 TRP A CA 1
ATOM 638 C C . TRP A 1 82 ? 0.027 -1.806 1.463 1.00 98.62 82 TRP A C 1
ATOM 640 O O . TRP A 1 82 ? 0.635 -1.293 2.402 1.00 98.62 82 TRP A O 1
ATOM 650 N N . ALA A 1 83 ? 0.619 -2.560 0.549 1.00 98.50 83 ALA A N 1
ATOM 651 C CA . ALA A 1 83 ? 2.054 -2.727 0.424 1.00 98.50 83 ALA A CA 1
ATOM 652 C C . ALA A 1 83 ? 2.468 -2.441 -1.020 1.00 98.50 83 ALA A C 1
ATOM 654 O O . ALA A 1 83 ? 1.802 -2.857 -1.964 1.00 98.50 83 ALA A O 1
ATOM 655 N N . GLY A 1 84 ? 3.569 -1.720 -1.192 1.00 98.31 84 GLY A N 1
ATOM 656 C CA . GLY A 1 84 ? 4.150 -1.395 -2.483 1.00 98.31 84 GLY A CA 1
ATOM 657 C C . GLY A 1 84 ? 5.646 -1.670 -2.492 1.00 98.31 84 GLY A C 1
ATOM 658 O O . GLY A 1 84 ? 6.348 -1.333 -1.539 1.00 98.31 84 GLY A O 1
ATOM 659 N N . GLU A 1 85 ? 6.144 -2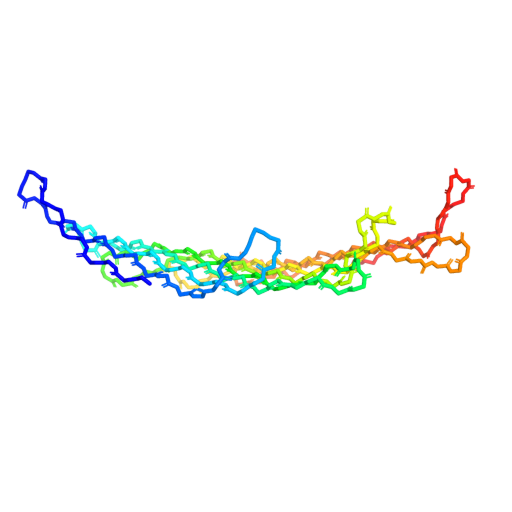.237 -3.580 1.00 98.31 85 GLU A N 1
ATOM 660 C CA . GLU A 1 85 ? 7.567 -2.401 -3.851 1.00 98.31 85 GLU A CA 1
ATOM 661 C C . GLU A 1 85 ? 7.876 -1.829 -5.230 1.00 98.31 85 GLU A C 1
ATOM 663 O O . GLU A 1 85 ? 7.160 -2.091 -6.189 1.00 98.31 85 GLU A O 1
ATOM 668 N N . LEU A 1 86 ? 8.939 -1.036 -5.313 1.00 97.62 86 LEU A N 1
ATOM 669 C CA . LEU A 1 86 ? 9.466 -0.469 -6.544 1.00 97.62 86 LEU A CA 1
ATOM 670 C C . LEU A 1 86 ? 10.934 -0.863 -6.653 1.00 97.62 86 LEU A C 1
ATOM 672 O O . LEU A 1 86 ? 11.703 -0.650 -5.712 1.00 97.62 86 LEU A O 1
ATOM 676 N N . LYS A 1 87 ? 11.326 -1.406 -7.800 1.00 95.56 87 LYS A N 1
ATOM 677 C CA . LYS A 1 87 ? 12.704 -1.786 -8.099 1.00 95.56 87 LYS A CA 1
ATOM 678 C C . LYS A 1 87 ? 13.223 -0.990 -9.282 1.00 95.56 87 LYS A C 1
ATOM 680 O O . LYS A 1 87 ? 12.557 -0.881 -10.311 1.00 95.56 87 LYS A O 1
ATOM 685 N N . ASP A 1 88 ? 14.438 -0.483 -9.109 1.00 91.81 88 ASP A N 1
ATOM 686 C CA . ASP A 1 88 ? 15.312 0.031 -10.158 1.00 91.81 88 ASP A CA 1
ATOM 687 C C . ASP A 1 88 ? 14.648 1.054 -11.088 1.00 91.81 88 ASP A C 1
ATOM 689 O O . ASP A 1 88 ? 14.927 1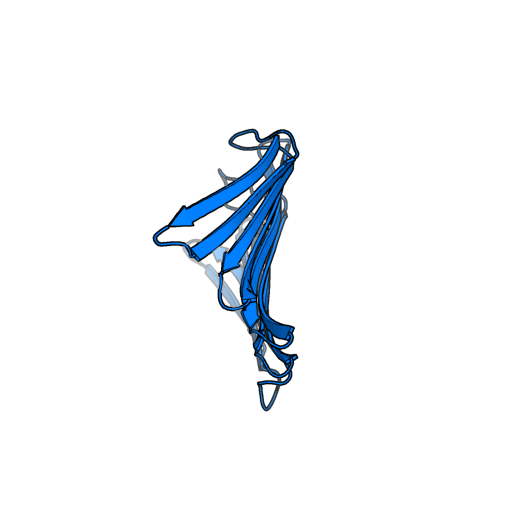.085 -12.287 1.00 91.81 88 ASP A O 1
ATOM 693 N N . MET A 1 89 ? 13.784 1.912 -10.535 1.00 94.75 89 MET A N 1
ATOM 694 C CA . MET A 1 89 ? 13.115 2.953 -11.302 1.00 94.75 89 MET A CA 1
ATOM 695 C C . MET A 1 89 ? 14.143 3.944 -11.837 1.00 94.75 89 MET A C 1
ATOM 697 O O . MET A 1 89 ? 14.747 4.700 -11.075 1.00 94.75 89 MET A O 1
ATOM 701 N N . ASP A 1 90 ? 14.290 3.976 -13.152 1.00 94.69 90 ASP A N 1
ATOM 702 C CA . ASP A 1 90 ? 15.082 4.961 -13.869 1.00 94.69 90 ASP A CA 1
ATOM 703 C C . ASP A 1 90 ? 14.159 6.096 -14.325 1.00 94.69 90 ASP A C 1
ATOM 705 O O . ASP A 1 90 ? 13.258 5.915 -15.145 1.00 94.69 90 ASP A O 1
ATOM 709 N N . VAL A 1 91 ? 14.373 7.292 -13.778 1.00 88.00 91 VAL A N 1
ATOM 710 C CA . VAL A 1 91 ? 13.522 8.461 -14.050 1.00 88.00 91 VAL A CA 1
ATOM 711 C C . VAL A 1 91 ? 13.697 8.976 -15.485 1.00 88.00 91 VAL A C 1
ATOM 713 O O . VAL A 1 91 ? 12.752 9.531 -16.048 1.00 88.00 91 VAL A O 1
ATOM 716 N N . LYS A 1 92 ? 14.873 8.780 -16.100 1.00 91.56 92 LYS A N 1
ATOM 717 C CA . LYS A 1 92 ? 15.172 9.245 -17.464 1.00 91.56 92 LYS A CA 1
ATOM 718 C C . LYS A 1 92 ? 14.490 8.354 -18.496 1.00 91.56 92 LYS A C 1
ATOM 720 O O . LYS A 1 92 ? 13.801 8.849 -19.385 1.00 91.56 92 LYS A O 1
ATOM 725 N N . THR A 1 93 ? 14.658 7.040 -18.370 1.00 92.38 93 THR A N 1
ATOM 726 C CA . THR A 1 93 ? 14.094 6.065 -19.322 1.00 92.38 93 THR A CA 1
ATOM 727 C C . THR A 1 93 ? 12.656 5.665 -18.993 1.00 92.38 93 THR A C 1
ATOM 729 O O . THR A 1 93 ? 11.953 5.119 -19.847 1.00 92.38 93 THR A O 1
ATOM 732 N N . LYS A 1 94 ? 12.196 5.986 -17.776 1.00 92.00 94 LYS A N 1
ATOM 733 C CA . LYS A 1 94 ? 10.924 5.556 -17.184 1.00 92.00 94 LYS A CA 1
ATOM 734 C C . LYS A 1 94 ? 10.818 4.039 -17.038 1.00 92.00 94 LYS A C 1
ATOM 736 O O . LYS A 1 94 ? 9.700 3.539 -16.973 1.00 92.00 94 LYS A O 1
ATOM 741 N N . PHE A 1 95 ? 11.926 3.298 -17.022 1.00 95.88 95 PHE A N 1
ATOM 742 C CA . PHE A 1 95 ? 11.905 1.862 -16.739 1.00 95.88 95 PHE A CA 1
ATOM 743 C C . PHE A 1 95 ? 11.711 1.614 -15.247 1.00 95.88 95 PHE A C 1
ATOM 745 O O . PHE A 1 95 ? 12.266 2.341 -14.426 1.00 95.88 95 PHE A O 1
ATOM 752 N N . PHE A 1 96 ? 10.900 0.618 -14.904 1.00 96.44 96 PHE A N 1
ATOM 753 C CA . PHE A 1 96 ? 10.582 0.253 -13.527 1.00 96.44 96 PHE A CA 1
ATOM 754 C C . PHE A 1 96 ? 9.999 -1.160 -13.442 1.00 96.44 96 PHE A C 1
ATOM 756 O O . PHE A 1 96 ? 9.473 -1.702 -14.417 1.00 96.44 96 PHE A O 1
ATOM 763 N N . ASP A 1 97 ? 10.039 -1.718 -12.239 1.00 97.62 97 ASP A N 1
ATOM 764 C CA . ASP A 1 97 ? 9.316 -2.926 -11.847 1.00 97.62 97 ASP A CA 1
ATOM 765 C C . ASP A 1 97 ? 8.627 -2.633 -10.508 1.00 97.62 97 ASP A C 1
ATOM 767 O O . ASP A 1 97 ? 9.285 -2.267 -9.529 1.00 97.62 97 ASP A O 1
ATOM 771 N N . ALA A 1 98 ? 7.298 -2.676 -10.502 1.00 98.06 98 ALA A N 1
ATOM 772 C CA . ALA A 1 98 ? 6.463 -2.273 -9.386 1.00 98.06 98 ALA A CA 1
ATOM 773 C C . ALA A 1 98 ? 5.435 -3.353 -9.046 1.00 98.06 98 ALA A C 1
ATOM 775 O O . ALA A 1 98 ? 4.763 -3.900 -9.920 1.00 98.06 98 ALA A O 1
ATOM 776 N N . VAL A 1 99 ? 5.274 -3.613 -7.753 1.00 98.31 99 VAL A N 1
ATOM 777 C CA . VAL A 1 99 ? 4.264 -4.524 -7.213 1.00 98.31 99 VAL A CA 1
ATOM 778 C C . VAL A 1 99 ? 3.467 -3.788 -6.149 1.00 98.31 99 VAL A C 1
ATOM 780 O O . VAL A 1 99 ? 4.043 -3.122 -5.289 1.00 98.31 99 VAL A O 1
ATOM 783 N N . HIS A 1 100 ? 2.147 -3.927 -6.189 1.00 98.31 100 HIS A N 1
ATOM 784 C CA . HIS A 1 100 ? 1.237 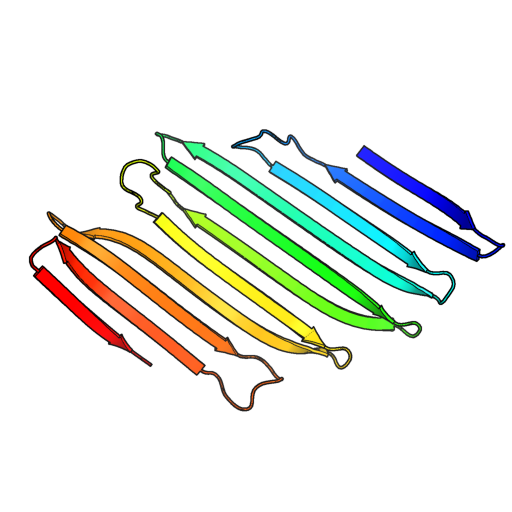-3.423 -5.172 1.00 98.31 100 HIS A CA 1
ATOM 785 C C . HIS A 1 100 ? 0.306 -4.534 -4.698 1.00 98.31 100 HIS A C 1
ATOM 787 O O . HIS A 1 100 ? -0.252 -5.268 -5.504 1.00 98.31 100 HIS A O 1
ATOM 793 N N . ASN A 1 101 ? 0.103 -4.615 -3.390 1.00 98.38 101 ASN A N 1
ATOM 794 C CA . ASN A 1 101 ? -0.899 -5.457 -2.755 1.00 98.38 101 ASN A CA 1
ATOM 795 C C . ASN A 1 101 ? -1.804 -4.556 -1.914 1.00 98.38 101 ASN A C 1
ATOM 797 O O . ASN A 1 101 ? -1.310 -3.725 -1.153 1.00 98.38 101 ASN A O 1
ATOM 801 N N . VAL A 1 102 ? -3.118 -4.690 -2.063 1.00 98.56 102 VAL A N 1
ATOM 802 C CA . VAL A 1 102 ? -4.113 -4.025 -1.218 1.00 98.56 102 VAL A CA 1
ATOM 803 C C . VAL A 1 102 ? -5.004 -5.090 -0.610 1.00 98.56 102 VAL A C 1
ATOM 805 O O . VAL A 1 102 ? -5.552 -5.916 -1.330 1.00 98.56 102 VAL A O 1
ATOM 808 N N . LYS A 1 103 ? -5.206 -5.043 0.702 1.00 98.62 103 LYS A N 1
ATOM 809 C CA . LYS A 1 103 ? -6.147 -5.900 1.414 1.00 98.62 103 LYS A CA 1
ATOM 810 C C . LYS A 1 103 ? -7.175 -5.054 2.146 1.00 98.62 103 LYS A C 1
ATOM 812 O O . LYS A 1 103 ? -6.827 -4.200 2.953 1.00 98.62 103 LYS A O 1
ATOM 817 N N . TYR A 1 104 ? -8.448 -5.331 1.911 1.00 98.50 104 TYR A N 1
ATOM 818 C CA . TYR A 1 104 ? -9.548 -4.877 2.751 1.00 98.50 104 TYR A CA 1
ATOM 819 C C . TYR A 1 104 ? -10.022 -6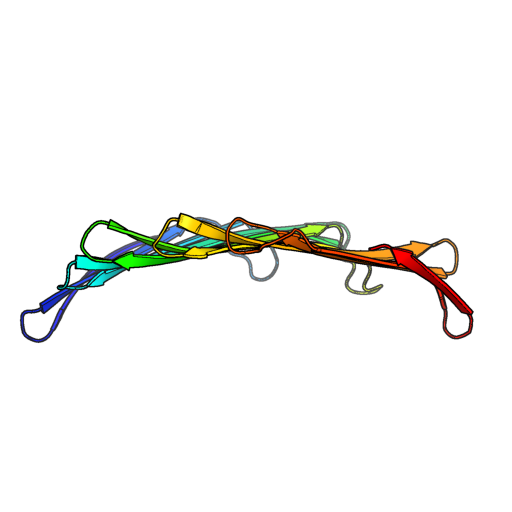.037 3.622 1.00 98.50 104 TYR A C 1
ATOM 821 O O . TYR A 1 104 ? -10.146 -7.153 3.130 1.00 98.50 104 TYR A O 1
ATOM 829 N N . SER A 1 105 ? -10.290 -5.782 4.901 1.00 98.38 105 SER A N 1
ATOM 830 C CA . SER A 1 105 ? -10.980 -6.716 5.799 1.00 98.38 105 SER A CA 1
ATOM 831 C C . SER A 1 105 ? -12.194 -6.028 6.416 1.00 98.38 105 SER A C 1
ATOM 833 O O . SER A 1 105 ? -12.072 -4.915 6.936 1.00 98.38 105 SER A O 1
ATOM 835 N N . ASP A 1 106 ? -13.358 -6.668 6.354 1.00 97.81 106 ASP A N 1
ATOM 836 C CA . ASP A 1 106 ? -14.601 -6.161 6.928 1.00 97.81 106 ASP A CA 1
ATOM 837 C C . ASP A 1 106 ? -14.702 -6.439 8.441 1.00 97.81 106 ASP A C 1
ATOM 839 O O . ASP A 1 106 ? -13.783 -6.956 9.073 1.00 97.81 106 ASP A O 1
ATOM 843 N N . LEU A 1 107 ? -15.831 -6.064 9.051 1.00 97.44 107 LEU A N 1
ATOM 844 C CA . LEU A 1 107 ? -16.069 -6.256 10.488 1.00 97.44 107 LEU A CA 1
ATOM 845 C C . LEU A 1 107 ? -16.334 -7.718 10.889 1.00 97.44 107 LEU A C 1
ATOM 847 O O . LEU A 1 107 ? -16.344 -8.017 12.086 1.00 97.44 107 LEU A O 1
ATOM 851 N N . GLU A 1 108 ? -16.597 -8.597 9.923 1.00 96.25 108 GLU A N 1
ATOM 852 C CA . GLU A 1 108 ? -16.785 -10.039 10.110 1.00 96.25 108 GLU A CA 1
ATOM 853 C C . GLU A 1 108 ? -15.480 -10.819 9.891 1.00 96.25 108 GLU A C 1
ATOM 855 O O . GLU A 1 108 ? -15.443 -12.026 10.120 1.00 96.25 108 GLU A O 1
ATOM 860 N N . GLY A 1 109 ? -14.403 -10.135 9.490 1.00 94.81 109 GLY A N 1
ATOM 861 C CA . GLY A 1 109 ? -13.114 -10.739 9.172 1.00 94.81 109 GLY A CA 1
ATOM 862 C C . GLY A 1 109 ? -13.034 -11.316 7.758 1.00 94.81 109 GLY A C 1
ATOM 863 O O . GLY A 1 109 ? -12.044 -11.977 7.449 1.00 94.81 109 GLY A O 1
ATOM 864 N N . LYS A 1 110 ? -14.035 -11.071 6.903 1.00 97.88 110 LYS A N 1
ATOM 865 C CA . LYS A 1 110 ? -13.964 -11.404 5.477 1.00 97.88 110 LYS A CA 1
ATOM 866 C C . LYS A 1 110 ? -13.143 -10.354 4.742 1.00 97.88 110 LYS A C 1
ATOM 868 O O . LYS A 1 110 ? -13.029 -9.214 5.190 1.00 97.88 110 LYS A O 1
ATOM 873 N N . ASP A 1 111 ? -12.578 -10.725 3.604 1.00 98.19 111 ASP A N 1
ATOM 874 C CA . ASP A 1 111 ? -11.572 -9.922 2.925 1.00 98.19 111 ASP A CA 1
ATOM 875 C C . ASP A 1 111 ? -11.695 -9.874 1.401 1.00 98.19 111 ASP A C 1
ATOM 87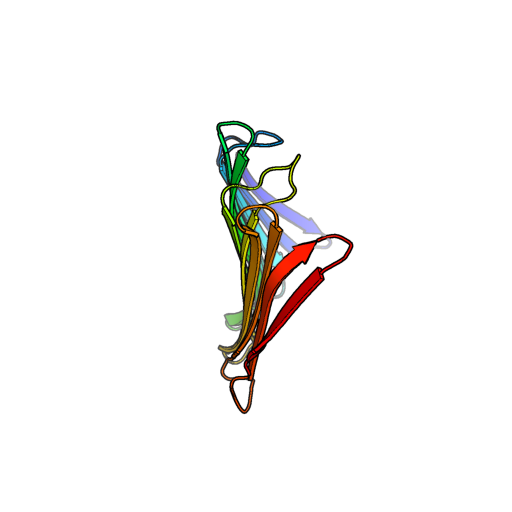7 O O . ASP A 1 111 ? -12.276 -10.745 0.755 1.00 98.19 111 ASP A O 1
ATOM 881 N N . VAL A 1 112 ? -11.115 -8.813 0.842 1.00 98.31 112 VAL A N 1
ATOM 882 C CA . VAL A 1 112 ? -10.767 -8.688 -0.576 1.00 98.31 112 VAL A CA 1
ATOM 883 C C . VAL A 1 112 ? -9.292 -8.327 -0.656 1.00 98.31 112 VAL A C 1
ATOM 885 O O . VAL A 1 112 ? -8.832 -7.431 0.051 1.00 98.31 112 VAL A O 1
ATOM 888 N N . VAL A 1 113 ? -8.566 -9.004 -1.535 1.00 98.38 113 VAL A N 1
ATOM 889 C CA . VAL A 1 113 ? -7.161 -8.763 -1.847 1.00 98.38 113 VAL A CA 1
ATOM 890 C C . VAL A 1 113 ? -7.043 -8.403 -3.323 1.00 98.38 113 VAL A C 1
ATOM 892 O O . VAL A 1 113 ? -7.595 -9.092 -4.178 1.00 98.38 113 VAL A O 1
ATOM 895 N N . LEU A 1 114 ? -6.324 -7.322 -3.602 1.00 98.44 114 LEU A N 1
ATOM 896 C CA . LEU A 1 114 ? -5.989 -6.831 -4.929 1.00 98.44 114 LEU A CA 1
ATOM 897 C C . LEU A 1 114 ? -4.470 -6.841 -5.091 1.00 98.44 114 LEU A C 1
ATOM 899 O O . LEU A 1 114 ? -3.776 -6.072 -4.426 1.00 98.44 114 LEU A O 1
ATOM 903 N N . ASP A 1 115 ? -3.972 -7.668 -5.998 1.00 98.44 115 ASP A N 1
ATOM 904 C CA . ASP A 1 115 ? -2.570 -7.697 -6.396 1.00 98.44 115 ASP A CA 1
ATOM 905 C C . ASP A 1 115 ? -2.413 -7.041 -7.766 1.00 98.44 115 ASP A C 1
ATOM 907 O O . ASP A 1 115 ? -3.157 -7.335 -8.702 1.00 98.44 115 ASP A O 1
ATOM 911 N N . VAL A 1 116 ? -1.433 -6.151 -7.882 1.00 98.25 116 VAL A N 1
ATOM 912 C CA . VAL A 1 116 ? -1.082 -5.460 -9.120 1.00 98.25 116 VAL A CA 1
ATOM 913 C C . VAL A 1 116 ? 0.412 -5.607 -9.345 1.00 98.25 116 VAL A C 1
ATOM 915 O O . VAL A 1 116 ? 1.205 -5.275 -8.465 1.00 98.25 116 VAL A O 1
ATOM 918 N N . THR A 1 117 ? 0.808 -6.038 -10.536 1.00 98.00 117 THR A N 1
ATOM 919 C CA . THR A 1 117 ? 2.201 -5.941 -10.984 1.00 98.00 117 THR A CA 1
ATOM 920 C C . THR A 1 117 ? 2.268 -5.065 -12.221 1.00 98.00 117 THR A C 1
ATOM 922 O O . THR A 1 117 ? 1.384 -5.121 -13.072 1.00 98.00 117 THR A O 1
ATOM 925 N N . LEU A 1 118 ? 3.287 -4.217 -12.304 1.00 97.62 118 LEU A N 1
ATOM 926 C CA . LEU A 1 118 ? 3.541 -3.342 -13.439 1.00 97.62 118 LEU A CA 1
ATOM 927 C C . LEU A 1 118 ? 5.033 -3.354 -13.733 1.00 97.62 118 LEU A C 1
ATOM 929 O O . LEU A 1 118 ? 5.852 -3.094 -12.855 1.00 97.62 118 LEU A O 1
ATOM 933 N N . LYS A 1 119 ? 5.391 -3.600 -14.985 1.00 97.44 119 LYS A N 1
ATOM 934 C CA . LYS A 1 119 ? 6.777 -3.631 -15.428 1.00 97.44 119 LYS A CA 1
ATOM 935 C C . LYS A 1 119 ? 6.919 -2.876 -16.732 1.00 97.44 119 LYS A C 1
ATOM 937 O O . LYS A 1 119 ? 6.130 -3.069 -17.648 1.00 97.44 119 LYS A O 1
ATOM 942 N N . HIS A 1 120 ? 7.949 -2.050 -16.823 1.00 96.50 120 HIS A N 1
ATOM 943 C CA . HIS A 1 120 ? 8.369 -1.401 -18.055 1.00 96.50 120 HIS A CA 1
ATOM 944 C C . HIS A 1 120 ? 9.889 -1.503 -18.147 1.00 96.50 120 HIS A C 1
ATOM 946 O O . HIS A 1 120 ? 10.605 -1.012 -17.275 1.00 96.50 120 HIS A O 1
ATOM 952 N N . ALA A 1 121 ? 10.383 -2.185 -19.175 1.00 95.25 121 ALA A N 1
ATOM 953 C CA . ALA A 1 121 ? 11.780 -2.597 -19.259 1.00 95.25 121 ALA A CA 1
ATOM 954 C C . ALA A 1 121 ? 12.305 -2.524 -20.702 1.00 95.25 121 ALA A C 1
ATOM 956 O O . ALA A 1 121 ? 11.517 -2.598 -21.648 1.00 95.25 121 ALA A O 1
ATOM 957 N N . PRO A 1 122 ? 13.628 -2.403 -20.904 1.00 93.44 122 PRO A N 1
ATOM 958 C CA . PRO A 1 122 ? 14.214 -2.496 -22.237 1.00 93.44 122 PRO A CA 1
ATOM 959 C C . PRO A 1 122 ? 14.061 -3.912 -22.817 1.00 93.44 122 PRO A C 1
ATOM 961 O O . PRO A 1 122 ? 14.148 -4.897 -22.086 1.00 93.44 122 PRO A O 1
ATOM 964 N N . ALA A 1 123 ? 13.880 -4.003 -24.135 1.00 91.31 123 ALA A N 1
ATOM 965 C CA . ALA A 1 123 ? 13.788 -5.247 -24.899 1.00 91.31 123 ALA A CA 1
ATOM 966 C C . ALA A 1 123 ? 14.637 -5.128 -26.178 1.00 91.31 123 ALA A C 1
ATOM 968 O O . ALA A 1 123 ? 14.151 -4.757 -27.244 1.00 91.31 123 ALA A O 1
ATOM 969 N N . GLY A 1 124 ? 15.951 -5.351 -26.063 1.00 87.81 124 GLY A N 1
ATOM 970 C CA . GLY A 1 124 ? 16.891 -5.096 -27.162 1.00 87.81 124 GLY A CA 1
ATOM 971 C C . GLY A 1 124 ? 16.881 -3.620 -27.584 1.00 87.81 124 GLY A C 1
ATOM 972 O O . GLY A 1 124 ? 17.137 -2.742 -26.763 1.00 87.81 124 GLY A O 1
ATOM 973 N N . SER A 1 125 ? 16.568 -3.346 -28.855 1.00 87.75 125 SER A N 1
ATOM 974 C CA . SER A 1 125 ? 16.361 -1.982 -29.381 1.00 87.75 125 SER A CA 1
ATOM 975 C C . SER A 1 125 ? 14.949 -1.426 -29.128 1.00 87.75 125 SER A C 1
ATOM 977 O O . SER A 1 125 ? 14.665 -0.288 -29.501 1.00 87.75 125 SER A O 1
ATOM 979 N N . TYR A 1 126 ? 14.069 -2.213 -28.506 1.00 90.94 126 TYR A N 1
ATOM 980 C CA . TYR A 1 126 ? 12.674 -1.889 -28.213 1.00 90.94 126 TYR A CA 1
ATOM 981 C C . TYR A 1 126 ? 12.434 -1.719 -26.706 1.00 90.94 126 TYR A C 1
ATOM 983 O O . TYR A 1 126 ? 13.346 -1.791 -25.877 1.00 90.94 126 TYR A O 1
ATOM 991 N N . LYS A 1 127 ? 11.172 -1.480 -26.347 1.00 92.81 127 LYS A N 1
ATOM 992 C CA . LYS A 1 127 ? 10.672 -1.459 -24.968 1.00 92.81 127 LYS A CA 1
ATOM 993 C C . LYS A 1 127 ? 9.665 -2.587 -24.768 1.00 92.81 127 LYS A C 1
ATOM 995 O O . LYS A 1 127 ? 9.012 -2.989 -25.722 1.00 92.81 127 LYS A O 1
ATOM 1000 N N . SER A 1 128 ? 9.514 -3.049 -23.536 1.00 95.19 128 SER A N 1
ATOM 1001 C CA . SER A 1 128 ? 8.499 -4.020 -23.121 1.00 95.19 128 SER A CA 1
ATOM 1002 C C . SER A 1 128 ? 7.678 -3.448 -21.975 1.00 95.19 128 SER A C 1
ATOM 1004 O O . SER A 1 128 ? 8.198 -2.685 -21.155 1.00 95.19 128 SER A O 1
ATOM 1006 N N . ALA A 1 129 ? 6.402 -3.812 -21.913 1.00 95.38 129 ALA A N 1
ATOM 1007 C CA . ALA A 1 129 ? 5.528 -3.462 -20.805 1.00 95.38 129 ALA A CA 1
ATOM 1008 C C . ALA A 1 129 ? 4.688 -4.671 -20.402 1.00 95.38 129 ALA A C 1
ATOM 1010 O O . ALA A 1 129 ? 4.173 -5.377 -21.258 1.00 95.38 129 ALA A O 1
ATOM 1011 N N . ALA A 1 130 ? 4.522 -4.902 -19.110 1.00 96.44 130 ALA A N 1
ATOM 1012 C CA . ALA A 1 130 ? 3.637 -5.937 -18.601 1.00 96.44 130 ALA A CA 1
ATOM 1013 C C . ALA A 1 130 ? 2.830 -5.390 -17.429 1.00 96.44 130 ALA A C 1
ATOM 1015 O O . ALA A 1 130 ? 3.341 -4.616 -16.619 1.00 96.44 130 ALA A O 1
ATOM 1016 N N . GLY A 1 131 ? 1.572 -5.797 -17.347 1.00 97.19 131 GLY A N 1
ATOM 1017 C CA . GLY A 1 131 ? 0.700 -5.499 -16.227 1.00 97.19 131 GLY A CA 1
ATOM 1018 C C . GLY A 1 131 ? -0.110 -6.728 -15.863 1.00 97.19 131 GLY A C 1
ATOM 1019 O O . GLY A 1 131 ? -0.666 -7.370 -16.752 1.00 97.19 131 GLY A O 1
ATOM 1020 N N . SER A 1 132 ? -0.200 -7.044 -14.577 1.00 97.56 132 SER A N 1
ATOM 1021 C CA . SER A 1 132 ? -1.146 -8.042 -14.083 1.00 97.56 132 SER A CA 1
ATOM 1022 C C . SER A 1 132 ? -1.994 -7.488 -12.953 1.00 97.56 132 SER A C 1
ATOM 1024 O O . SER A 1 132 ? -1.560 -6.628 -12.184 1.00 97.56 132 SER A O 1
ATOM 1026 N N . LEU A 1 133 ? -3.220 -7.987 -12.882 1.00 97.31 133 LEU A N 1
ATOM 1027 C CA . LEU A 1 133 ? -4.217 -7.673 -11.880 1.00 97.31 133 LEU A CA 1
ATOM 1028 C C . LEU A 1 133 ? -4.809 -8.985 -11.385 1.00 97.31 133 LEU A C 1
ATOM 1030 O O . LEU A 1 133 ? -5.288 -9.782 -12.188 1.00 97.31 133 LEU A O 1
ATOM 1034 N N . LYS A 1 134 ? -4.845 -9.184 -10.073 1.00 98.25 134 LYS A N 1
ATOM 1035 C CA . LYS A 1 134 ? -5.537 -10.313 -9.458 1.00 98.25 134 LYS A CA 1
ATOM 1036 C C . LYS A 1 134 ? -6.410 -9.827 -8.320 1.00 98.25 134 LYS A C 1
ATOM 1038 O O . LYS A 1 134 ? -5.959 -9.072 -7.465 1.00 98.25 134 LYS A O 1
ATOM 1043 N N . VAL A 1 135 ? -7.658 -10.277 -8.305 1.00 97.75 135 VAL A N 1
ATOM 1044 C CA . VAL A 1 135 ? -8.619 -9.992 -7.243 1.00 97.75 135 VAL A CA 1
ATOM 1045 C C . VAL A 1 135 ? -9.044 -11.307 -6.606 1.00 97.75 135 VAL A C 1
ATOM 1047 O O . VAL A 1 135 ? -9.481 -12.231 -7.290 1.00 97.75 135 VAL A O 1
ATOM 1050 N N . SER A 1 136 ? -8.884 -11.413 -5.292 1.00 98.06 136 SER A N 1
ATOM 1051 C CA . SER A 1 136 ? -9.182 -12.620 -4.519 1.00 98.06 136 SER A CA 1
ATOM 1052 C C . SER A 1 136 ? -9.722 -12.266 -3.132 1.00 98.06 136 SER A C 1
ATOM 1054 O O . SER A 1 136 ? -9.851 -11.090 -2.800 1.00 98.06 136 SER A O 1
ATOM 1056 N N . GLY A 1 137 ? -10.065 -13.267 -2.324 1.00 96.88 137 GLY A N 1
ATOM 1057 C CA . GLY A 1 137 ? -10.541 -13.075 -0.954 1.00 96.88 137 GLY A CA 1
ATOM 1058 C C . GLY A 1 137 ? -11.918 -13.680 -0.712 1.00 96.88 137 GLY A C 1
ATOM 1059 O O . GLY A 1 137 ? -12.631 -14.065 -1.636 1.00 96.88 137 GLY A O 1
ATOM 1060 N N . SER A 1 138 ? -12.276 -13.781 0.559 1.00 97.44 138 SER A N 1
ATOM 1061 C CA . SER A 1 138 ? -13.505 -14.435 1.027 1.00 97.44 138 SER A CA 1
ATOM 1062 C C . SER A 1 138 ? -14.793 -13.646 0.756 1.00 97.44 138 SER A C 1
ATOM 1064 O O . SER A 1 138 ? -15.880 -14.216 0.830 1.00 97.44 138 SER A O 1
ATOM 1066 N N . LEU A 1 139 ? -14.698 -12.352 0.426 1.00 95.19 139 LEU A N 1
ATOM 1067 C CA . LEU A 1 139 ? -15.835 -11.531 -0.015 1.00 95.19 139 LEU A CA 1
ATOM 1068 C C . LEU A 1 139 ? -16.183 -11.724 -1.497 1.00 95.19 139 LEU A C 1
ATOM 1070 O O . LEU A 1 139 ? -17.186 -11.178 -1.959 1.00 95.19 139 LEU A O 1
ATOM 1074 N N . LEU A 1 140 ? -15.374 -12.475 -2.248 1.00 94.44 140 LEU A N 1
ATOM 1075 C CA . LEU A 1 140 ? -15.589 -12.721 -3.668 1.00 94.44 140 LEU A CA 1
ATOM 1076 C C . LEU A 1 140 ? -16.060 -14.158 -3.908 1.00 94.44 140 LEU A C 1
ATOM 1078 O O . LEU A 1 140 ? -15.558 -15.084 -3.274 1.00 94.44 140 LEU A O 1
ATOM 1082 N N . PRO A 1 141 ? -16.988 -14.374 -4.856 1.00 91.44 141 PRO A N 1
ATOM 1083 C CA . PRO A 1 141 ? -17.445 -15.719 -5.196 1.00 91.44 141 PRO A CA 1
ATOM 1084 C C . PRO A 1 141 ? -16.369 -16.545 -5.918 1.00 91.44 141 PRO A C 1
ATOM 1086 O O . PRO A 1 141 ? -16.411 -17.770 -5.882 1.00 91.44 141 PRO A O 1
ATOM 1089 N N . GLN A 1 142 ? -15.421 -15.882 -6.585 1.00 94.12 142 GLN A N 1
ATOM 1090 C CA . GLN A 1 142 ? -14.324 -16.501 -7.323 1.00 94.12 142 GLN A CA 1
ATOM 1091 C C . GLN A 1 142 ? -13.136 -15.541 -7.430 1.00 94.12 142 GLN A C 1
ATOM 1093 O O . GLN A 1 142 ? -13.290 -14.326 -7.289 1.00 94.12 142 GLN A O 1
ATOM 1098 N N . VAL A 1 143 ? -11.956 -16.102 -7.692 1.00 95.94 143 VAL A N 1
ATOM 1099 C CA . VAL A 1 143 ? -10.742 -15.340 -8.003 1.00 95.94 143 VAL A CA 1
ATOM 1100 C C . VAL A 1 143 ? -10.789 -14.907 -9.467 1.00 95.94 143 VAL A C 1
ATOM 1102 O O . VAL A 1 143 ? -11.122 -15.717 -10.328 1.00 95.94 143 VAL A O 1
ATOM 1105 N N . THR A 1 144 ? -10.418 -13.658 -9.743 1.00 95.44 144 THR A N 1
ATOM 1106 C CA . THR A 1 144 ? -10.284 -13.124 -11.106 1.00 95.44 144 THR A CA 1
ATOM 1107 C C . THR A 1 144 ? -8.851 -12.663 -11.323 1.00 95.44 144 THR A C 1
ATOM 1109 O O . THR A 1 144 ? -8.307 -11.946 -10.483 1.00 95.44 144 THR A O 1
ATOM 1112 N N . GLU A 1 145 ? -8.253 -13.033 -12.450 1.00 95.56 145 GLU A N 1
ATOM 1113 C CA . GLU A 1 145 ? -6.899 -12.638 -12.830 1.00 95.56 145 GLU A CA 1
ATOM 1114 C C . GLU A 1 145 ? -6.887 -12.153 -14.285 1.00 95.56 145 GLU A C 1
ATOM 1116 O O . GLU A 1 145 ? -7.599 -12.678 -15.131 1.00 95.56 145 GLU A O 1
ATOM 1121 N N . LEU A 1 146 ? -6.123 -11.102 -14.565 1.00 94.94 146 LEU A N 1
ATOM 1122 C CA . LEU A 1 146 ? -5.918 -10.558 -15.903 1.00 94.94 146 LEU A CA 1
ATOM 1123 C C . LEU A 1 146 ? -4.458 -10.149 -16.028 1.00 94.94 146 LEU A C 1
ATOM 1125 O O . LEU A 1 146 ? -3.939 -9.434 -15.174 1.00 94.94 146 LEU A O 1
ATOM 1129 N N . SER A 1 147 ? -3.808 -10.553 -17.112 1.00 93.56 147 SER A N 1
ATOM 1130 C CA . SER A 1 147 ? -2.445 -10.150 -17.438 1.00 93.56 147 SER A CA 1
ATOM 1131 C C . SER A 1 147 ? -2.355 -9.688 -18.885 1.00 93.56 147 SER A C 1
ATOM 1133 O O . SER A 1 147 ? -2.832 -10.356 -19.799 1.00 93.56 147 SER A O 1
ATOM 1135 N N . VAL A 1 148 ? -1.712 -8.546 -19.099 1.00 93.31 148 VAL A N 1
ATOM 1136 C CA . VAL A 1 148 ? -1.420 -7.985 -20.418 1.00 93.31 148 VAL A CA 1
ATOM 1137 C C . VAL A 1 148 ? 0.083 -7.826 -20.539 1.00 93.31 148 VAL A C 1
ATOM 1139 O O . VAL A 1 148 ? 0.721 -7.237 -19.665 1.00 93.31 148 VAL A O 1
ATOM 1142 N N . VAL A 1 149 ? 0.646 -8.322 -21.634 1.00 92.00 149 VAL A N 1
ATOM 1143 C CA . VAL A 1 149 ? 2.072 -8.208 -21.928 1.00 92.00 149 VAL A CA 1
ATOM 1144 C C . VAL A 1 149 ? 2.239 -7.637 -23.327 1.00 92.00 149 VAL A C 1
ATOM 1146 O O . VAL A 1 149 ? 1.632 -8.103 -24.286 1.00 92.00 149 VAL A O 1
ATOM 1149 N N . VAL A 1 150 ? 3.068 -6.608 -23.433 1.00 91.88 150 VAL A N 1
ATOM 1150 C CA . VAL A 1 150 ? 3.582 -6.029 -24.669 1.00 91.88 150 VAL A CA 1
ATOM 1151 C C . VAL A 1 150 ? 5.057 -6.401 -24.725 1.00 91.88 150 VAL A C 1
ATOM 1153 O O . VAL A 1 150 ? 5.884 -5.775 -24.058 1.00 91.88 150 VAL A O 1
ATOM 1156 N N . ASP A 1 151 ? 5.364 -7.459 -25.472 1.00 83.94 151 ASP A N 1
ATOM 1157 C CA . ASP A 1 151 ? 6.694 -8.067 -25.518 1.00 83.94 151 ASP A CA 1
ATOM 1158 C C . ASP A 1 151 ? 7.732 -7.088 -26.083 1.00 83.94 151 ASP A C 1
ATOM 1160 O O . ASP A 1 151 ? 8.811 -6.923 -25.516 1.00 83.94 151 ASP A O 1
ATOM 1164 N N . GLU A 1 152 ? 7.380 -6.387 -27.165 1.00 87.44 152 GLU A N 1
ATOM 1165 C CA . GLU A 1 152 ? 8.226 -5.381 -27.810 1.00 87.44 152 GLU A CA 1
ATOM 1166 C C . GLU A 1 152 ? 7.366 -4.276 -28.435 1.00 87.44 152 GLU A C 1
ATOM 1168 O O . GLU A 1 152 ? 6.402 -4.562 -29.152 1.00 87.44 152 GLU A O 1
ATOM 1173 N N . TYR A 1 153 ? 7.726 -3.009 -28.203 1.00 87.19 153 TYR A N 1
ATOM 1174 C CA . TYR A 1 153 ? 7.124 -1.867 -28.886 1.00 87.19 153 TYR A CA 1
ATOM 1175 C C . TYR A 1 153 ? 8.095 -0.705 -29.167 1.00 87.19 153 TYR A C 1
ATOM 1177 O O . TYR A 1 153 ? 9.060 -0.462 -28.435 1.00 87.19 153 TYR A O 1
ATOM 1185 N N . CYS A 1 154 ? 7.803 0.035 -30.240 1.00 84.12 154 CYS A N 1
ATOM 1186 C CA . CYS A 1 154 ? 8.345 1.352 -30.595 1.00 84.12 154 CYS A CA 1
ATOM 1187 C C . CYS A 1 154 ? 7.241 2.208 -31.253 1.00 84.12 154 CYS A C 1
ATOM 1189 O O . CYS A 1 154 ? 6.086 1.796 -31.306 1.00 84.12 154 CYS A O 1
ATOM 1191 N N . GLU A 1 155 ? 7.574 3.390 -31.781 1.00 78.62 155 GLU A N 1
ATOM 1192 C CA . GLU A 1 155 ? 6.600 4.282 -32.444 1.00 78.62 155 GLU A CA 1
ATOM 1193 C C . GLU A 1 155 ? 5.913 3.662 -33.680 1.00 78.62 155 GLU A C 1
ATOM 1195 O O . GLU A 1 155 ? 4.861 4.140 -34.100 1.00 78.62 155 GLU A O 1
ATOM 1200 N N . HIS A 1 156 ? 6.472 2.589 -34.253 1.00 82.75 156 HIS A N 1
ATOM 1201 C CA . HIS A 1 156 ? 6.000 1.981 -35.505 1.00 82.75 156 HIS A CA 1
ATOM 1202 C C . HIS A 1 156 ? 5.697 0.473 -35.414 1.00 82.75 156 HIS A C 1
ATOM 1204 O O . HIS A 1 156 ? 5.323 -0.132 -36.416 1.00 82.75 156 HIS A O 1
ATOM 1210 N N . HIS A 1 157 ? 5.866 -0.157 -34.247 1.00 76.44 157 HIS A N 1
ATOM 1211 C CA . HIS A 1 157 ? 5.713 -1.607 -34.061 1.00 76.44 157 HIS A CA 1
ATOM 1212 C C . HIS A 1 157 ? 5.220 -1.894 -32.642 1.00 76.44 157 HIS A C 1
ATOM 1214 O O . HIS A 1 157 ? 5.762 -1.330 -31.696 1.00 76.44 157 HIS A O 1
ATOM 1220 N N . ALA A 1 158 ? 4.254 -2.802 -32.479 1.00 75.62 158 ALA A N 1
ATOM 1221 C CA . ALA A 1 158 ? 3.957 -3.431 -31.190 1.00 75.62 158 ALA A CA 1
ATOM 1222 C C . ALA A 1 158 ? 3.602 -4.923 -31.354 1.00 75.62 158 ALA A C 1
ATOM 1224 O O . ALA A 1 158 ? 2.861 -5.279 -32.270 1.00 75.62 158 ALA A O 1
ATOM 1225 N N . LYS A 1 159 ? 4.099 -5.780 -30.456 1.00 82.19 159 LYS A N 1
ATOM 1226 C CA . LYS A 1 159 ? 3.649 -7.173 -30.267 1.00 82.19 159 LYS A CA 1
ATOM 1227 C C . LYS A 1 159 ? 3.106 -7.331 -28.852 1.00 82.19 159 LYS A C 1
ATOM 1229 O O . LYS A 1 159 ? 3.758 -6.891 -27.909 1.00 82.19 159 LYS A O 1
ATOM 1234 N N . TYR A 1 160 ? 1.927 -7.931 -28.705 1.00 82.00 160 TYR A N 1
ATOM 1235 C CA . TYR A 1 160 ? 1.267 -8.078 -27.408 1.00 82.00 160 TYR A CA 1
ATOM 1236 C C . TYR A 1 160 ? 0.455 -9.372 -27.303 1.00 82.00 160 TYR A C 1
ATOM 1238 O O . TYR A 1 160 ? 0.012 -9.921 -28.314 1.00 82.00 160 TYR A O 1
ATOM 1246 N N . HIS A 1 161 ? 0.228 -9.824 -26.071 1.00 81.19 161 HIS A N 1
ATOM 1247 C CA . HIS A 1 161 ? -0.651 -10.935 -25.731 1.00 81.19 161 HIS A CA 1
ATOM 1248 C C . HIS A 1 161 ? -1.410 -10.665 -24.419 1.00 81.19 161 HIS A C 1
ATOM 1250 O O . HIS A 1 161 ? -0.987 -9.862 -23.583 1.00 81.19 161 HIS A O 1
ATOM 1256 N N . VAL A 1 162 ? -2.565 -11.317 -24.257 1.00 78.38 162 VAL A N 1
ATOM 1257 C CA . VAL A 1 162 ? -3.451 -11.180 -23.090 1.00 78.38 162 VAL A CA 1
ATOM 1258 C C . VAL A 1 162 ? -3.745 -12.567 -22.531 1.00 78.38 162 VAL A C 1
ATOM 1260 O O . VAL A 1 162 ? -4.117 -13.458 -23.290 1.00 78.38 162 VAL A O 1
ATOM 1263 N N . ASN A 1 163 ? -3.607 -12.724 -21.215 1.00 80.44 163 ASN A N 1
ATOM 1264 C CA . ASN A 1 163 ? -3.927 -13.942 -20.471 1.00 80.44 163 ASN A CA 1
ATOM 1265 C C . ASN A 1 163 ? -4.966 -13.614 -19.385 1.00 80.44 163 ASN A C 1
ATOM 1267 O O . ASN A 1 163 ? -4.907 -12.533 -18.794 1.00 80.44 163 ASN A O 1
ATOM 1271 N N . GLY A 1 164 ? -5.890 -14.530 -19.103 1.00 60.81 164 GLY A N 1
ATOM 1272 C CA . GLY A 1 164 ? -6.916 -14.394 -18.064 1.00 60.81 164 GLY A CA 1
ATOM 1273 C C . GLY A 1 164 ? -7.500 -15.738 -17.666 1.00 60.81 164 GLY A C 1
ATOM 1274 O O . GLY A 1 164 ? -7.296 -16.703 -18.438 1.00 60.81 164 GLY A O 1
#

Radius of gyration: 21.14 Å; chains: 1; bounding box: 41×35×65 Å